Protein AF-A0A6G2BKM6-F1 (afdb_monomer_lite)

Structure (mmCIF, N/CA/C/O backbone):
data_AF-A0A6G2BKM6-F1
#
_entry.id   AF-A0A6G2BKM6-F1
#
loop_
_atom_site.group_PDB
_atom_site.id
_atom_site.type_symbol
_atom_site.label_atom_id
_atom_site.label_alt_id
_atom_site.label_comp_id
_atom_site.label_asym_id
_atom_site.label_entity_id
_atom_site.label_seq_id
_atom_site.pdbx_PDB_ins_code
_atom_site.Cartn_x
_atom_site.Cartn_y
_atom_site.Cartn_z
_atom_site.occupancy
_atom_site.B_iso_or_equiv
_atom_site.auth_seq_id
_atom_site.auth_comp_id
_atom_site.auth_asym_id
_atom_site.auth_atom_id
_atom_site.pdbx_PDB_model_num
ATOM 1 N N . MET A 1 1 ? 41.878 4.056 -10.210 1.00 43.06 1 MET A N 1
ATOM 2 C CA . MET A 1 1 ? 40.821 4.498 -9.277 1.00 43.06 1 MET A CA 1
ATOM 3 C C . MET A 1 1 ? 39.813 5.309 -10.070 1.00 43.06 1 M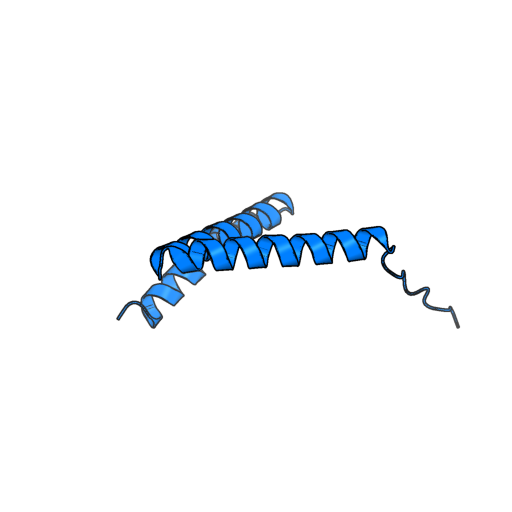ET A C 1
ATOM 5 O O . MET A 1 1 ? 40.201 6.333 -10.612 1.00 43.06 1 MET A O 1
ATOM 9 N N . GLN A 1 2 ? 38.587 4.812 -10.247 1.00 41.94 2 GLN A N 1
ATOM 10 C CA . GLN A 1 2 ? 37.542 5.549 -10.966 1.00 41.94 2 GLN A CA 1
ATOM 11 C C . GLN A 1 2 ? 36.717 6.374 -9.970 1.00 41.94 2 GLN A C 1
ATOM 13 O O . GLN A 1 2 ? 36.375 5.839 -8.914 1.00 41.94 2 GLN A O 1
ATOM 18 N N . PRO A 1 3 ? 36.402 7.648 -10.259 1.00 52.91 3 PRO A N 1
ATOM 19 C CA . PRO A 1 3 ? 35.505 8.420 -9.420 1.00 52.91 3 PRO A CA 1
ATOM 20 C C . PRO A 1 3 ? 34.069 7.947 -9.667 1.00 52.91 3 PRO A C 1
ATOM 22 O O . PRO A 1 3 ? 33.549 8.031 -10.777 1.00 52.91 3 PRO A O 1
ATOM 25 N N . THR A 1 4 ? 33.422 7.436 -8.625 1.00 53.66 4 THR A N 1
ATOM 26 C CA . THR A 1 4 ? 31.994 7.121 -8.621 1.00 53.66 4 THR A CA 1
ATOM 27 C C . THR A 1 4 ? 31.221 8.430 -8.785 1.00 53.66 4 THR A C 1
ATOM 29 O O . THR A 1 4 ? 31.063 9.187 -7.828 1.00 53.66 4 THR A O 1
ATOM 32 N N . THR A 1 5 ? 30.764 8.748 -9.997 1.00 51.81 5 THR A N 1
ATOM 33 C CA . THR A 1 5 ? 29.847 9.871 -10.216 1.00 51.81 5 THR A CA 1
ATOM 34 C C . THR A 1 5 ? 28.513 9.524 -9.567 1.00 51.81 5 THR A C 1
ATOM 36 O O . THR A 1 5 ? 27.668 8.839 -10.139 1.00 51.81 5 THR A O 1
ATOM 39 N N . GLN A 1 6 ? 28.344 9.972 -8.326 1.00 51.91 6 GLN A N 1
ATOM 40 C CA . GLN A 1 6 ? 27.074 9.982 -7.623 1.00 51.91 6 GLN A CA 1
ATOM 41 C C . GLN A 1 6 ? 26.113 10.853 -8.436 1.00 51.91 6 GLN A C 1
ATOM 43 O O . GLN A 1 6 ? 26.241 12.076 -8.464 1.00 51.91 6 GLN A O 1
ATOM 48 N N . ALA A 1 7 ? 25.190 10.217 -9.158 1.00 49.50 7 ALA A N 1
ATOM 49 C CA . ALA A 1 7 ? 24.135 10.903 -9.886 1.00 49.50 7 ALA A CA 1
ATOM 50 C C . ALA A 1 7 ? 23.234 11.618 -8.869 1.00 49.50 7 ALA A C 1
ATOM 52 O O . ALA A 1 7 ? 22.289 11.041 -8.331 1.00 49.50 7 ALA A O 1
ATOM 53 N N . ALA A 1 8 ? 23.565 12.871 -8.559 1.00 54.44 8 ALA A N 1
ATOM 54 C CA . ALA A 1 8 ? 22.714 13.749 -7.781 1.00 54.44 8 ALA A CA 1
ATOM 55 C C . ALA A 1 8 ? 21.370 13.851 -8.511 1.00 54.44 8 ALA A C 1
ATOM 57 O O . ALA A 1 8 ? 21.302 14.338 -9.643 1.00 54.44 8 ALA A O 1
ATOM 58 N N . ALA A 1 9 ? 20.305 13.337 -7.890 1.00 57.25 9 ALA A N 1
ATOM 59 C CA . ALA A 1 9 ? 18.956 13.439 -8.423 1.00 57.25 9 ALA A CA 1
ATOM 60 C C . ALA A 1 9 ? 18.684 14.904 -8.791 1.00 57.25 9 ALA A C 1
ATOM 62 O O . ALA A 1 9 ? 18.833 15.793 -7.952 1.00 57.25 9 ALA A O 1
ATOM 63 N N . SER A 1 10 ? 18.324 15.169 -10.052 1.00 65.94 10 SER A N 1
ATOM 64 C CA . SER A 1 10 ? 18.137 16.541 -10.520 1.00 65.94 10 SER A CA 1
ATOM 65 C C . SER A 1 10 ? 17.152 17.291 -9.609 1.00 65.94 10 SER A C 1
ATOM 67 O O . SER A 1 10 ? 16.176 16.687 -9.150 1.00 65.94 10 SER A O 1
ATOM 69 N N . PRO A 1 11 ? 17.313 18.610 -9.397 1.00 70.75 11 PRO A N 1
ATOM 70 C CA . PRO A 1 11 ? 16.457 19.396 -8.499 1.00 70.75 11 PRO A CA 1
ATOM 71 C C . PRO A 1 11 ? 14.952 19.232 -8.772 1.00 70.75 11 PRO A C 1
ATOM 73 O O . PRO A 1 11 ? 14.131 19.266 -7.859 1.00 70.75 11 PRO A O 1
ATOM 76 N N . ALA A 1 12 ? 14.577 18.992 -10.032 1.00 72.25 12 ALA A N 1
ATOM 77 C CA . ALA A 1 12 ? 13.204 18.699 -10.434 1.00 72.25 12 ALA A CA 1
ATOM 78 C C . ALA A 1 12 ? 12.690 17.326 -9.950 1.00 72.25 12 ALA A C 1
ATOM 80 O O . ALA A 1 12 ? 11.516 17.194 -9.610 1.00 72.25 12 ALA A O 1
ATOM 81 N N . ALA A 1 13 ? 13.540 16.297 -9.906 1.00 67.88 13 ALA A N 1
ATOM 82 C CA . ALA A 1 13 ? 13.178 14.972 -9.406 1.00 67.88 13 ALA A CA 1
ATOM 83 C C . ALA A 1 13 ? 12.941 14.998 -7.888 1.00 67.88 13 ALA A C 1
ATOM 85 O O . ALA A 1 13 ? 11.928 14.475 -7.427 1.00 67.88 13 ALA A O 1
ATOM 86 N N . ALA A 1 14 ? 13.798 15.706 -7.145 1.00 69.75 14 ALA A N 1
ATOM 87 C CA . ALA A 1 14 ? 13.643 15.911 -5.705 1.00 69.75 14 ALA A CA 1
ATOM 88 C C . ALA A 1 14 ? 12.341 16.660 -5.359 1.00 69.75 14 ALA A C 1
ATOM 90 O O . ALA A 1 14 ? 11.573 16.208 -4.512 1.00 69.75 14 ALA A O 1
ATOM 91 N N . ARG A 1 15 ? 12.017 17.745 -6.082 1.00 74.06 15 ARG A N 1
ATOM 92 C CA . ARG A 1 15 ? 10.752 18.487 -5.890 1.00 74.06 15 ARG A CA 1
ATOM 93 C C . ARG A 1 15 ? 9.507 17.649 -6.184 1.00 74.06 15 ARG A C 1
ATOM 95 O O . ARG A 1 15 ? 8.490 17.807 -5.517 1.00 74.06 15 ARG A O 1
ATOM 102 N N . ARG A 1 16 ? 9.555 16.759 -7.181 1.00 74.06 16 ARG A N 1
ATOM 103 C CA . ARG A 1 16 ? 8.426 15.862 -7.492 1.00 74.06 16 ARG A CA 1
ATOM 104 C C . ARG A 1 16 ? 8.173 14.851 -6.378 1.00 74.06 16 ARG A C 1
ATOM 106 O O . ARG A 1 16 ? 7.015 14.561 -6.089 1.00 74.06 16 ARG A O 1
ATOM 113 N N . GLU A 1 17 ? 9.233 14.335 -5.765 1.00 73.31 17 GLU A N 1
ATOM 114 C CA . GLU A 1 17 ? 9.137 13.412 -4.633 1.00 73.31 17 GLU A CA 1
ATOM 115 C C . GLU A 1 17 ? 8.600 14.120 -3.378 1.00 73.31 17 GLU A C 1
ATOM 117 O O . GLU A 1 17 ? 7.660 13.637 -2.750 1.00 73.31 17 GLU A O 1
ATOM 122 N N . GLU A 1 18 ? 9.115 15.316 -3.080 1.00 76.62 18 GLU A N 1
ATOM 123 C CA . GLU A 1 18 ? 8.612 16.208 -2.024 1.00 76.62 18 GLU A CA 1
ATOM 124 C C . GLU A 1 18 ? 7.109 16.490 -2.198 1.00 76.62 18 GLU A C 1
ATOM 126 O O . GLU A 1 18 ? 6.317 16.292 -1.276 1.00 76.62 18 GLU A O 1
ATOM 131 N N . ASN A 1 19 ? 6.689 16.886 -3.404 1.00 78.38 19 ASN A N 1
ATOM 132 C CA . ASN A 1 19 ? 5.283 17.153 -3.698 1.00 78.38 19 ASN A CA 1
ATOM 133 C C . ASN A 1 19 ? 4.427 15.891 -3.547 1.00 78.38 19 ASN A C 1
ATOM 135 O O . ASN A 1 19 ? 3.356 15.955 -2.944 1.00 78.38 19 ASN A O 1
ATOM 139 N N . ARG A 1 20 ? 4.898 14.729 -4.022 1.00 76.06 20 ARG A N 1
ATOM 140 C CA . ARG A 1 20 ? 4.191 13.453 -3.825 1.00 76.06 20 ARG A CA 1
ATOM 141 C C . ARG A 1 20 ? 3.986 13.146 -2.344 1.00 76.06 20 ARG A C 1
ATOM 143 O O . ARG A 1 20 ? 2.870 12.801 -1.958 1.00 76.06 20 ARG A O 1
ATOM 150 N N . ARG A 1 21 ? 5.012 13.337 -1.511 1.00 77.00 21 ARG A N 1
ATOM 151 C CA . ARG A 1 21 ? 4.919 13.147 -0.055 1.00 77.00 21 ARG A CA 1
ATOM 152 C C . ARG A 1 21 ? 3.915 14.101 0.585 1.00 77.00 21 ARG A C 1
ATOM 154 O O . ARG A 1 21 ? 3.077 13.655 1.363 1.00 77.00 21 ARG A O 1
ATOM 161 N N . ARG A 1 22 ? 3.937 15.386 0.217 1.00 78.00 22 ARG A N 1
ATOM 162 C CA . ARG A 1 22 ? 2.982 16.389 0.727 1.00 78.00 22 ARG A CA 1
ATOM 163 C C . ARG A 1 22 ? 1.540 16.067 0.344 1.00 78.00 22 ARG A C 1
ATOM 165 O O . ARG A 1 22 ? 0.660 16.103 1.198 1.00 78.00 22 ARG A O 1
ATOM 172 N N . HIS A 1 23 ? 1.292 15.702 -0.913 1.00 81.00 23 HIS A N 1
ATOM 173 C CA . HIS A 1 23 ? -0.046 15.318 -1.370 1.00 81.00 23 HIS A CA 1
ATOM 174 C C . HIS A 1 23 ? -0.542 14.031 -0.705 1.00 81.00 23 HIS A C 1
ATOM 176 O O . HIS A 1 23 ? -1.724 13.934 -0.372 1.00 81.00 23 HIS A O 1
ATOM 182 N N . LEU A 1 24 ? 0.348 13.062 -0.477 1.00 75.56 24 LEU A N 1
ATOM 183 C CA . LEU A 1 24 ? 0.020 11.850 0.266 1.00 75.56 24 LEU A CA 1
ATOM 184 C C . LEU A 1 24 ? -0.333 12.174 1.725 1.00 75.56 24 LEU A C 1
ATOM 186 O O . LEU A 1 24 ? -1.369 11.726 2.206 1.00 75.56 24 LEU A O 1
ATOM 190 N N . ALA A 1 25 ? 0.460 13.013 2.397 1.00 77.69 25 ALA A N 1
ATOM 191 C CA . ALA A 1 25 ? 0.189 13.453 3.764 1.00 77.69 25 ALA A CA 1
ATOM 192 C C . ALA A 1 25 ? -1.149 14.202 3.878 1.00 77.69 25 ALA A C 1
ATOM 194 O O . ALA A 1 25 ? -1.937 13.921 4.778 1.00 77.69 25 ALA A O 1
ATOM 195 N N . ALA A 1 26 ? -1.458 15.092 2.930 1.00 80.00 26 ALA A N 1
ATOM 196 C CA . ALA A 1 26 ? -2.737 15.798 2.886 1.00 80.00 26 ALA A CA 1
ATOM 197 C C . ALA A 1 26 ? -3.926 14.843 2.673 1.00 80.00 26 ALA A C 1
ATOM 199 O O . ALA A 1 26 ? -4.964 14.989 3.318 1.00 80.00 26 ALA A O 1
ATOM 200 N N . ARG A 1 27 ? -3.772 13.828 1.809 1.00 74.56 27 ARG A N 1
ATOM 201 C CA . ARG A 1 27 ? -4.788 12.784 1.605 1.00 74.56 27 ARG A CA 1
ATOM 202 C C . ARG A 1 27 ? -5.002 11.940 2.857 1.00 74.56 27 ARG A C 1
ATOM 204 O O . ARG A 1 27 ? -6.148 11.702 3.220 1.00 74.56 27 ARG A O 1
ATOM 211 N N . LEU A 1 28 ? -3.927 11.532 3.530 1.00 72.38 28 LEU A N 1
ATOM 212 C CA . LEU A 1 28 ? -4.005 10.783 4.784 1.00 72.38 28 LEU A CA 1
ATOM 213 C C . LEU A 1 28 ? -4.668 11.614 5.889 1.00 72.38 28 LEU A C 1
ATOM 215 O O . LEU A 1 28 ? -5.536 11.101 6.588 1.00 72.38 28 LEU A O 1
ATOM 219 N N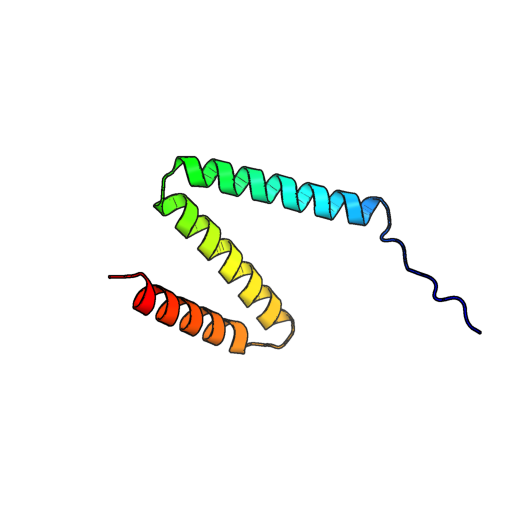 . ALA A 1 29 ? -4.347 12.906 5.993 1.00 73.88 29 ALA A N 1
ATOM 220 C CA . ALA A 1 29 ? -4.981 13.816 6.946 1.00 73.88 29 ALA A CA 1
ATOM 221 C C . ALA A 1 29 ? -6.483 14.004 6.667 1.00 73.88 29 ALA A C 1
ATOM 223 O O . ALA A 1 29 ? -7.296 13.942 7.587 1.00 73.88 29 ALA A O 1
ATOM 224 N N . ALA A 1 30 ? -6.875 14.176 5.400 1.00 72.12 30 ALA A N 1
ATOM 225 C CA . ALA A 1 30 ? -8.280 14.300 5.005 1.00 72.12 30 ALA A CA 1
ATOM 226 C C . ALA A 1 30 ? -9.077 13.004 5.238 1.00 72.12 30 ALA A C 1
ATOM 228 O O . ALA A 1 30 ? -10.244 13.045 5.620 1.00 72.12 30 ALA A O 1
ATOM 229 N N . GLN A 1 31 ? -8.451 11.845 5.034 1.00 71.12 31 GLN A N 1
ATOM 230 C CA . GLN A 1 31 ? -9.071 10.550 5.309 1.00 71.12 31 GLN A CA 1
ATOM 231 C C . GLN A 1 31 ? -9.126 10.249 6.812 1.00 71.12 31 GLN A C 1
ATOM 233 O O . GLN A 1 31 ? -10.110 9.681 7.276 1.00 71.12 31 GLN A O 1
ATOM 238 N N . GLY A 1 32 ? -8.148 10.714 7.595 1.00 68.00 32 GLY A N 1
ATOM 239 C CA . GLY A 1 32 ? -8.178 10.658 9.058 1.00 68.00 32 GLY A CA 1
ATOM 240 C C . GLY A 1 32 ? -9.381 11.386 9.666 1.00 68.00 32 GLY A C 1
ATOM 241 O O . GLY A 1 32 ? -9.947 10.914 10.648 1.00 68.00 32 GLY A O 1
ATOM 242 N N . GLN A 1 33 ? -9.855 12.467 9.034 1.00 75.56 33 GLN A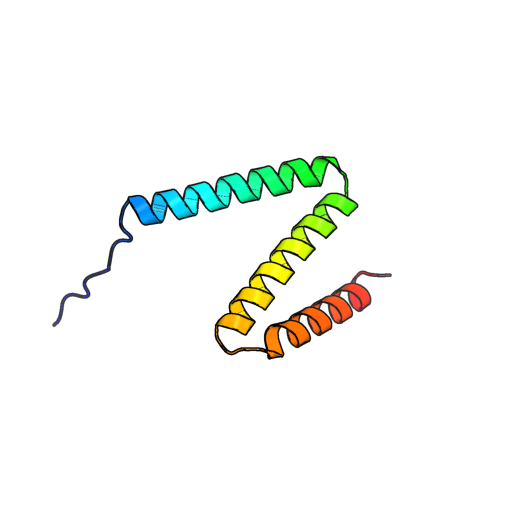 N 1
ATOM 243 C CA . GLN A 1 33 ? -11.079 13.169 9.455 1.00 75.56 33 GLN A CA 1
ATOM 244 C C . GLN A 1 33 ? -12.354 12.327 9.285 1.00 75.56 33 GLN A C 1
ATOM 246 O O . GLN A 1 33 ? -13.347 12.575 9.961 1.00 75.56 33 GLN A O 1
ATOM 251 N N . ARG A 1 34 ? -12.336 11.297 8.427 1.00 74.94 34 ARG A N 1
ATOM 252 C CA . ARG A 1 34 ? -13.439 10.328 8.273 1.00 74.94 34 ARG A CA 1
ATOM 253 C C . ARG A 1 34 ? -13.375 9.196 9.308 1.00 74.94 34 ARG A C 1
ATOM 255 O O . ARG A 1 34 ? -14.105 8.210 9.199 1.00 74.94 34 ARG A O 1
ATOM 262 N N . GLY A 1 35 ? -12.492 9.326 10.297 1.00 79.56 35 GLY A N 1
ATOM 263 C CA . GLY A 1 35 ? -12.282 8.353 11.355 1.00 79.56 35 GLY A CA 1
ATOM 264 C C . GLY A 1 35 ? -11.523 7.103 10.889 1.00 79.56 35 GLY A C 1
ATOM 265 O O . GLY A 1 35 ? -10.947 7.077 9.797 1.00 79.56 35 GLY A O 1
ATOM 266 N N . PRO A 1 36 ? -11.540 6.029 11.700 1.00 78.12 36 PRO A N 1
ATOM 267 C CA . PRO A 1 36 ? -10.762 4.810 11.455 1.00 78.12 36 PRO A CA 1
ATOM 268 C C . PRO A 1 36 ? -11.012 4.181 10.077 1.00 78.12 36 PRO A C 1
ATOM 270 O O . PRO A 1 36 ? -10.092 3.669 9.442 1.00 78.12 36 PRO A O 1
ATOM 273 N N . ARG A 1 37 ? -12.248 4.280 9.569 1.00 79.62 37 ARG A N 1
ATOM 274 C CA . ARG A 1 37 ? -12.624 3.775 8.238 1.00 79.62 37 ARG A CA 1
ATOM 275 C C . ARG A 1 37 ? -11.919 4.512 7.101 1.00 79.62 37 ARG A C 1
ATOM 277 O O . ARG A 1 37 ? -11.541 3.882 6.119 1.00 79.62 37 ARG A O 1
ATOM 284 N N . GLY A 1 38 ? -11.727 5.825 7.225 1.00 80.25 38 GLY A N 1
ATOM 285 C CA . GLY A 1 38 ? -11.014 6.604 6.214 1.00 80.25 38 GLY A CA 1
ATOM 286 C C . GLY A 1 38 ? -9.533 6.244 6.159 1.00 80.25 38 GLY A C 1
ATOM 287 O O . GLY A 1 38 ? -8.983 6.062 5.075 1.00 80.25 38 GLY A O 1
ATOM 288 N N . VAL A 1 39 ? -8.903 6.054 7.321 1.00 80.25 39 VAL A N 1
ATOM 289 C CA . VAL A 1 39 ? -7.503 5.605 7.407 1.00 80.25 39 VAL A CA 1
ATOM 290 C C . VAL A 1 39 ? -7.332 4.224 6.771 1.00 80.25 39 VAL A C 1
ATOM 292 O O . VAL A 1 39 ? -6.421 4.038 5.966 1.00 80.25 39 VAL A O 1
ATOM 295 N N . ALA A 1 40 ? -8.240 3.285 7.057 1.00 83.31 40 ALA A N 1
ATOM 296 C CA . ALA A 1 40 ? -8.223 1.953 6.455 1.00 83.31 40 ALA A CA 1
ATOM 297 C C . ALA A 1 40 ? -8.375 2.000 4.924 1.00 83.31 40 ALA A C 1
ATOM 299 O O . ALA A 1 40 ? -7.623 1.340 4.210 1.00 83.31 40 ALA A O 1
ATOM 300 N N . ALA A 1 41 ? -9.294 2.824 4.407 1.00 81.75 41 ALA A N 1
ATOM 301 C CA . ALA A 1 41 ? -9.473 3.005 2.967 1.00 81.75 41 ALA A CA 1
ATOM 302 C C . ALA A 1 41 ? -8.224 3.601 2.295 1.00 81.75 41 ALA A C 1
ATOM 304 O O . ALA A 1 41 ? -7.798 3.126 1.246 1.00 81.75 41 ALA A O 1
ATOM 305 N N . ALA A 1 42 ? -7.598 4.601 2.922 1.00 84.12 42 ALA A N 1
ATOM 306 C CA . ALA A 1 42 ? -6.379 5.215 2.402 1.00 84.12 42 ALA A CA 1
ATOM 307 C C . ALA A 1 42 ? -5.197 4.234 2.379 1.00 84.12 42 ALA A C 1
ATOM 309 O O . ALA A 1 42 ? -4.438 4.198 1.409 1.00 84.12 42 ALA A O 1
ATOM 310 N N . TRP A 1 43 ? -5.057 3.428 3.433 1.00 85.94 43 TRP A N 1
ATOM 311 C CA . TRP A 1 43 ? -4.047 2.377 3.500 1.00 85.94 43 TRP A CA 1
ATOM 312 C C . TRP A 1 43 ? -4.267 1.327 2.405 1.00 85.94 43 TRP A C 1
ATOM 314 O O . TRP A 1 43 ? -3.331 0.966 1.691 1.00 85.94 43 TRP A O 1
ATOM 324 N N . TRP A 1 44 ? -5.517 0.898 2.218 1.00 87.56 44 TRP A N 1
ATOM 325 C CA . TRP A 1 44 ? -5.888 -0.065 1.186 1.00 87.56 44 TRP A CA 1
ATOM 326 C C . TRP A 1 44 ? -5.582 0.440 -0.229 1.00 87.56 44 TRP A C 1
ATOM 328 O O . TRP A 1 44 ? -4.966 -0.280 -1.016 1.00 87.56 44 TRP A O 1
ATOM 338 N N . ASP A 1 45 ? -5.934 1.689 -0.542 1.00 89.25 45 ASP A N 1
ATOM 339 C CA . ASP A 1 45 ? -5.623 2.299 -1.840 1.00 89.25 45 ASP A CA 1
ATOM 340 C C . ASP A 1 45 ? -4.112 2.333 -2.105 1.00 89.25 45 ASP A C 1
ATOM 342 O O . ASP A 1 45 ? -3.660 2.076 -3.226 1.00 89.25 45 ASP A O 1
ATOM 3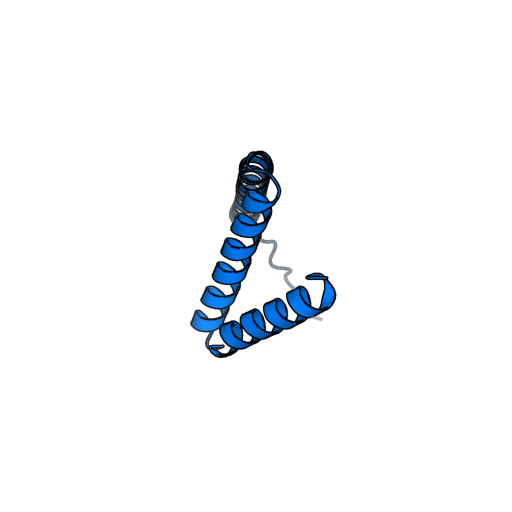46 N N . GLN A 1 46 ? -3.311 2.614 -1.075 1.00 88.06 46 GLN A N 1
ATOM 347 C CA . GLN A 1 46 ? -1.858 2.633 -1.197 1.00 88.06 46 GLN A CA 1
ATOM 348 C C . GLN A 1 46 ? -1.281 1.230 -1.420 1.00 88.06 46 GLN A C 1
ATOM 350 O O . GLN A 1 46 ? -0.449 1.052 -2.311 1.00 88.06 46 GLN A O 1
ATOM 355 N N . ALA A 1 47 ? -1.744 0.232 -0.667 1.00 90.62 47 ALA A N 1
ATOM 356 C CA . ALA A 1 47 ? -1.323 -1.157 -0.833 1.00 90.62 47 ALA A CA 1
ATOM 357 C C . ALA A 1 47 ? -1.659 -1.682 -2.240 1.00 90.62 47 ALA A C 1
ATOM 359 O O . ALA A 1 47 ? -0.813 -2.272 -2.915 1.00 90.62 47 ALA A O 1
ATOM 360 N N . ARG A 1 48 ? -2.860 -1.357 -2.733 1.00 92.44 48 ARG A N 1
ATOM 361 C CA . ARG A 1 48 ? -3.311 -1.673 -4.091 1.00 92.44 48 ARG A CA 1
ATOM 362 C C . ARG A 1 48 ? -2.430 -1.022 -5.162 1.00 92.44 48 ARG A C 1
ATOM 364 O O . ARG A 1 48 ? -2.077 -1.666 -6.147 1.00 92.44 48 ARG A O 1
ATOM 371 N N . ALA A 1 49 ? -2.053 0.245 -4.977 1.00 91.88 49 ALA A N 1
ATOM 372 C CA . ALA A 1 49 ? -1.173 0.948 -5.910 1.00 91.88 49 ALA A CA 1
ATOM 373 C C . ALA A 1 49 ? 0.222 0.306 -5.997 1.00 91.88 49 ALA A C 1
ATOM 375 O O . ALA A 1 49 ? 0.796 0.247 -7.086 1.00 91.88 49 ALA A O 1
ATOM 376 N N . VAL A 1 50 ? 0.749 -0.191 -4.873 1.00 90.25 50 VAL A N 1
ATOM 377 C CA . VAL A 1 50 ? 2.029 -0.912 -4.824 1.00 90.25 50 VAL A CA 1
ATOM 378 C C . VAL A 1 50 ? 1.923 -2.258 -5.539 1.00 90.25 50 VAL A C 1
ATOM 380 O O . VAL A 1 50 ? 2.740 -2.523 -6.418 1.00 90.25 50 VAL A O 1
ATOM 383 N N . ALA A 1 51 ? 0.903 -3.069 -5.241 1.00 91.56 51 ALA A N 1
ATOM 384 C CA . ALA A 1 51 ? 0.698 -4.358 -5.909 1.00 91.56 51 ALA A CA 1
ATOM 385 C C . ALA A 1 51 ? 0.557 -4.192 -7.433 1.00 91.56 51 ALA A C 1
ATOM 387 O O . ALA A 1 51 ? 1.266 -4.842 -8.197 1.00 91.56 51 ALA A O 1
ATOM 388 N N . ALA A 1 52 ? -0.243 -3.219 -7.883 1.00 92.31 52 ALA A N 1
ATOM 389 C CA . ALA A 1 52 ? -0.407 -2.917 -9.305 1.00 92.31 52 ALA A CA 1
ATOM 390 C C . ALA A 1 52 ? 0.884 -2.417 -9.982 1.00 92.31 52 ALA A C 1
ATOM 392 O O . ALA A 1 52 ? 1.051 -2.570 -11.192 1.00 92.31 52 ALA A O 1
ATOM 393 N N . ALA A 1 53 ? 1.779 -1.749 -9.247 1.00 91.88 53 ALA A N 1
ATOM 394 C CA . ALA A 1 53 ? 3.080 -1.341 -9.777 1.00 91.88 53 ALA A CA 1
ATOM 395 C C . ALA A 1 53 ? 4.028 -2.541 -9.925 1.00 91.88 53 ALA A C 1
ATOM 397 O O . ALA A 1 53 ? 4.743 -2.625 -10.922 1.00 91.88 53 ALA A O 1
ATOM 398 N N . GLN A 1 54 ? 3.996 -3.473 -8.971 1.00 92.12 54 GLN A N 1
ATOM 399 C CA . GLN A 1 54 ? 4.800 -4.696 -8.988 1.00 92.12 54 GLN A CA 1
ATOM 400 C C . GLN A 1 54 ? 4.337 -5.675 -10.073 1.00 92.12 54 GLN A C 1
ATOM 402 O O . GLN A 1 54 ? 5.170 -6.215 -10.797 1.00 92.12 54 GLN A O 1
ATOM 407 N N . GLU A 1 55 ? 3.025 -5.825 -10.265 1.00 92.56 55 GLU A N 1
ATOM 408 C CA . GLU A 1 55 ? 2.449 -6.595 -11.373 1.00 92.56 55 GLU A CA 1
ATOM 409 C C . GLU A 1 55 ? 2.957 -6.077 -12.726 1.00 92.56 55 GLU A C 1
ATOM 411 O O . GLU A 1 55 ? 3.489 -6.839 -13.531 1.00 92.56 55 GLU A O 1
ATOM 416 N N . ARG A 1 56 ? 2.901 -4.755 -12.942 1.00 92.56 56 ARG A N 1
ATOM 417 C CA . ARG A 1 56 ? 3.451 -4.107 -14.146 1.00 92.56 56 ARG A CA 1
ATOM 418 C C . ARG A 1 56 ? 4.963 -4.284 -14.303 1.00 92.56 56 ARG A C 1
ATOM 420 O O . ARG A 1 56 ? 5.462 -4.204 -15.421 1.00 92.56 56 ARG A O 1
ATOM 427 N N . ALA A 1 57 ? 5.684 -4.522 -13.210 1.00 92.50 57 ALA A N 1
ATOM 428 C CA . ALA A 1 57 ? 7.110 -4.833 -13.210 1.00 92.50 57 ALA A CA 1
ATOM 429 C C . ALA A 1 57 ? 7.408 -6.334 -13.421 1.00 92.50 57 ALA A C 1
ATOM 431 O O . ALA A 1 57 ? 8.566 -6.739 -13.326 1.00 92.50 57 ALA A O 1
ATOM 432 N N . GLY A 1 58 ? 6.390 -7.154 -13.713 1.00 93.69 58 GLY A N 1
ATOM 433 C CA . GLY A 1 58 ? 6.533 -8.584 -13.993 1.00 93.69 58 GLY A CA 1
ATOM 434 C C . GLY A 1 58 ? 6.433 -9.488 -12.764 1.00 93.69 58 GLY A C 1
ATOM 435 O O . GLY A 1 58 ? 6.854 -10.637 -12.846 1.00 93.69 58 GLY A O 1
ATOM 436 N N . ARG A 1 59 ? 5.895 -8.988 -11.642 1.00 91.81 59 ARG A N 1
ATOM 437 C CA . ARG A 1 59 ? 5.622 -9.769 -10.421 1.00 91.81 59 ARG A CA 1
ATOM 438 C C . ARG A 1 59 ? 4.117 -9.898 -10.170 1.00 91.81 59 ARG A C 1
ATOM 440 O O . ARG A 1 59 ? 3.580 -9.159 -9.338 1.00 91.81 59 ARG A O 1
ATOM 447 N N . PRO A 1 60 ? 3.405 -10.764 -10.910 1.00 88.62 60 PRO A N 1
ATOM 448 C CA . PRO A 1 60 ? 1.968 -10.965 -10.717 1.00 88.62 60 PRO A CA 1
ATOM 449 C C . PRO A 1 60 ? 1.616 -11.483 -9.310 1.00 88.62 60 PRO A C 1
ATOM 451 O O . PRO A 1 60 ? 0.545 -11.167 -8.797 1.00 88.62 60 PRO A O 1
ATOM 454 N N . GLU A 1 61 ? 2.535 -12.188 -8.640 1.00 93.44 61 GLU A N 1
ATOM 455 C CA . GLU A 1 61 ? 2.379 -12.713 -7.276 1.00 93.44 61 GLU A CA 1
ATOM 456 C C . GLU A 1 61 ? 2.244 -11.627 -6.192 1.00 93.44 61 GLU A C 1
ATOM 458 O O . GLU A 1 61 ? 1.851 -11.914 -5.063 1.00 93.44 61 GLU A O 1
ATOM 463 N N . ALA A 1 62 ? 2.508 -10.357 -6.521 1.00 91.88 62 ALA A N 1
ATOM 464 C CA . ALA A 1 62 ? 2.391 -9.247 -5.577 1.00 91.88 62 ALA A CA 1
ATOM 465 C C . ALA A 1 62 ? 0.967 -9.067 -5.018 1.00 91.88 62 ALA A C 1
ATOM 467 O O . ALA A 1 62 ? 0.797 -8.564 -3.904 1.00 91.88 62 ALA A O 1
ATOM 468 N N . TRP A 1 63 ? -0.058 -9.473 -5.773 1.00 92.06 63 TRP A N 1
ATOM 469 C CA . TRP A 1 63 ? -1.440 -9.484 -5.293 1.00 92.06 63 TRP A CA 1
ATOM 470 C C . TRP A 1 63 ? -1.696 -10.596 -4.275 1.00 92.06 63 TRP A C 1
ATOM 472 O O . TRP A 1 63 ? -2.361 -10.348 -3.267 1.00 92.06 63 TRP A O 1
ATOM 482 N N . ASP A 1 64 ? -1.126 -11.781 -4.496 1.00 94.94 64 ASP A N 1
ATOM 483 C CA . ASP A 1 64 ? -1.234 -12.912 -3.571 1.00 94.94 64 ASP A CA 1
ATOM 484 C C . ASP A 1 64 ? -0.520 -12.605 -2.251 1.00 94.94 64 ASP A C 1
ATOM 486 O O . ASP A 1 64 ? -1.045 -12.880 -1.171 1.00 94.94 64 ASP A O 1
ATOM 490 N N . ASP A 1 65 ? 0.647 -11.964 -2.318 1.00 93.62 65 ASP A N 1
ATOM 491 C CA . ASP A 1 65 ? 1.381 -11.520 -1.132 1.00 93.62 65 ASP A CA 1
ATOM 492 C C . ASP A 1 65 ? 0.604 -10.459 -0.343 1.00 93.62 65 ASP A C 1
ATOM 494 O O . ASP A 1 65 ? 0.565 -10.508 0.890 1.00 93.62 65 ASP A O 1
ATOM 498 N N . LEU A 1 66 ? -0.070 -9.532 -1.034 1.00 93.25 66 LEU A N 1
ATOM 499 C CA . LEU A 1 66 ? -0.957 -8.564 -0.388 1.00 93.25 66 LEU A CA 1
ATOM 500 C C . LEU A 1 66 ? -2.139 -9.260 0.306 1.00 93.25 66 LEU A C 1
ATOM 502 O O . LEU A 1 66 ? -2.470 -8.910 1.441 1.00 93.25 66 LEU A O 1
ATOM 506 N N . ALA A 1 67 ? -2.756 -10.250 -0.342 1.00 93.94 67 ALA A N 1
ATOM 507 C CA . ALA A 1 67 ? -3.855 -11.018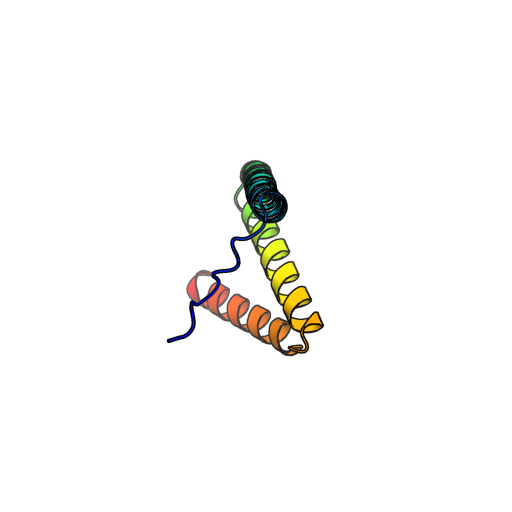 0.237 1.00 93.94 67 ALA A CA 1
ATOM 508 C C . ALA A 1 67 ? -3.409 -11.794 1.489 1.00 93.94 67 ALA A C 1
ATOM 510 O O . ALA A 1 67 ? -4.054 -11.688 2.533 1.00 93.94 67 ALA A O 1
ATOM 511 N N . ARG A 1 68 ? -2.262 -12.486 1.431 1.00 94.75 68 ARG A N 1
ATOM 512 C CA . ARG A 1 68 ? -1.678 -13.190 2.588 1.00 94.75 68 ARG A CA 1
ATOM 513 C C . ARG A 1 68 ? -1.328 -12.243 3.725 1.00 94.75 68 ARG A C 1
ATOM 515 O O . ARG A 1 68 ? -1.549 -12.560 4.891 1.00 94.75 68 ARG A O 1
ATOM 522 N N . PHE A 1 69 ? -0.768 -11.076 3.411 1.00 92.75 69 PHE A N 1
ATOM 523 C CA . PHE A 1 69 ? -0.467 -10.073 4.427 1.00 92.75 69 PHE A CA 1
ATOM 524 C C . PHE A 1 69 ? -1.739 -9.622 5.151 1.00 92.75 69 PHE A C 1
ATOM 526 O O . PHE A 1 69 ? -1.750 -9.558 6.380 1.00 92.75 69 PHE A O 1
ATOM 533 N N . LEU A 1 70 ? -2.807 -9.340 4.401 1.00 90.06 70 LEU A N 1
ATOM 534 C CA . LEU A 1 70 ? -4.098 -8.953 4.963 1.00 90.06 70 LEU A CA 1
ATOM 535 C C . LEU A 1 70 ? -4.705 -10.046 5.837 1.00 90.06 70 LEU A C 1
ATOM 537 O O . LEU A 1 70 ? -5.150 -9.755 6.943 1.00 90.06 70 LEU A O 1
ATOM 541 N N . GLU A 1 71 ? -4.688 -11.289 5.367 1.00 93.19 71 GLU A N 1
ATOM 542 C CA . GLU A 1 71 ? -5.160 -12.436 6.135 1.00 93.19 71 GLU A CA 1
ATOM 543 C C . GLU A 1 71 ? -4.408 -12.551 7.467 1.00 93.19 71 GLU A C 1
ATOM 545 O O . GLU A 1 71 ? -5.031 -12.555 8.528 1.00 93.19 71 GLU A O 1
ATOM 550 N N . ASN A 1 72 ? -3.073 -12.533 7.433 1.00 92.31 72 ASN A N 1
ATOM 551 C CA . ASN A 1 72 ? -2.236 -12.594 8.633 1.00 92.31 72 ASN A CA 1
ATOM 552 C C . ASN A 1 72 ? -2.479 -11.409 9.578 1.00 92.31 72 ASN A C 1
ATOM 554 O O . ASN A 1 72 ? -2.500 -11.564 10.801 1.00 92.31 72 ASN A O 1
ATOM 558 N N . TYR A 1 73 ? -2.663 -10.210 9.024 1.00 88.50 73 TYR A N 1
ATOM 559 C CA . TYR A 1 73 ? -2.958 -9.014 9.802 1.00 88.50 73 TYR A CA 1
ATOM 560 C C . TYR A 1 73 ? -4.313 -9.132 10.512 1.00 88.50 73 TYR A C 1
ATOM 562 O O . TYR A 1 73 ? -4.396 -8.896 11.717 1.00 88.50 73 TYR A O 1
ATOM 570 N N . CYS A 1 74 ? -5.356 -9.556 9.797 1.00 88.69 74 CYS A N 1
ATOM 571 C CA . CYS A 1 74 ? -6.683 -9.783 10.362 1.00 88.69 74 CYS A CA 1
ATOM 572 C C . CYS A 1 74 ? -6.688 -10.923 11.387 1.00 88.69 74 CYS A C 1
ATOM 574 O O . CYS A 1 74 ? -7.332 -10.791 12.420 1.00 88.69 74 CYS A O 1
ATOM 576 N N . GLN A 1 75 ? -5.941 -12.005 11.169 1.00 91.06 75 GLN A N 1
ATOM 577 C CA . GLN A 1 75 ? -5.800 -13.069 12.167 1.00 91.06 75 GLN A CA 1
ATOM 578 C C . GLN A 1 75 ? -5.134 -12.565 13.456 1.00 91.06 75 GLN A C 1
ATOM 580 O O . GLN A 1 75 ? -5.532 -12.953 14.551 1.00 91.06 75 GLN A O 1
ATOM 585 N N . ARG A 1 76 ? -4.133 -11.684 13.337 1.00 90.06 76 ARG A N 1
ATOM 586 C CA . ARG A 1 76 ? -3.369 -11.168 14.481 1.00 90.06 76 ARG A CA 1
ATOM 587 C C . ARG A 1 76 ? -4.079 -10.058 15.259 1.00 90.06 76 ARG A C 1
ATOM 589 O O . ARG A 1 76 ? -3.881 -9.965 16.466 1.00 90.06 76 ARG A O 1
ATOM 596 N N . TYR A 1 77 ? -4.835 -9.201 14.577 1.00 86.00 77 TYR A N 1
ATOM 597 C CA . TYR A 1 77 ? -5.407 -7.972 15.147 1.00 86.00 77 TYR A CA 1
ATOM 598 C C . TYR A 1 77 ? -6.933 -7.865 15.013 1.00 86.00 77 TYR A C 1
ATOM 600 O O . TYR A 1 77 ? -7.499 -6.839 15.3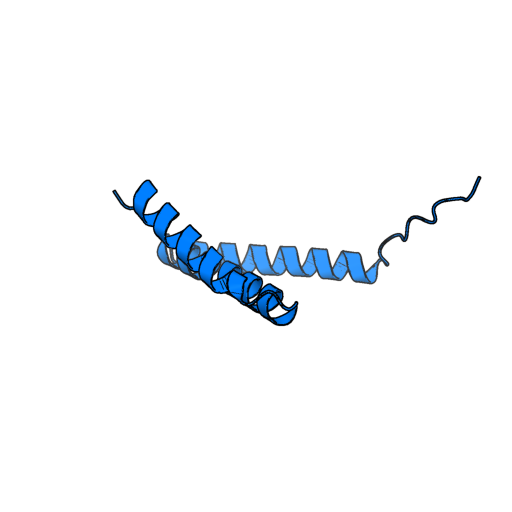73 1.00 86.00 77 TYR A O 1
ATOM 608 N N . GLY A 1 78 ? -7.599 -8.875 14.451 1.00 69.62 78 GLY A N 1
ATOM 609 C CA . GLY A 1 78 ? -9.058 -8.923 14.298 1.00 69.62 78 GLY A CA 1
ATOM 610 C C . GLY A 1 78 ? -9.809 -9.542 15.481 1.00 69.62 78 GLY A C 1
ATOM 611 O O . GLY A 1 78 ? -11.017 -9.739 15.364 1.00 69.62 78 GLY A O 1
ATOM 612 N N . GLN A 1 79 ? -9.102 -9.869 16.568 1.00 54.84 79 GLN A N 1
ATOM 613 C CA . GLN A 1 79 ? -9.655 -10.243 17.879 1.00 54.84 79 GLN A CA 1
ATOM 614 C C . GLN A 1 79 ? -9.832 -8.984 18.731 1.00 54.84 79 GLN A C 1
ATOM 616 O O . GLN A 1 79 ? -10.862 -8.887 19.430 1.00 54.84 79 GLN A O 1
#

Secondary structure (DSSP, 8-state):
----------HHHHHHHHHHHHHHHHHHHHHHTT-HHHHHHHHHHHHHHHHHHHHHTT-TTHHHHHHHHHHHHHHHH--

Radius of gyration: 17.81 Å; chains: 1; bounding box: 54×33×32 Å

pLDDT: mean 79.43, std 13.58, range [41.94, 94.94]

Foldseek 3Di:
DDDDPPPDDPPVRVVVVVVVVVVLVVQCVVLCVVPPVSNVVSVVVVLVVVQVVVVVVVCVCSVVVSVVVVVVCCVVPVD

Sequence (79 aa):
MQPTTQAAASPAAARREENRRRHLAARLAAQGQRGPRGVAAAWWDQARAVAAAQERAGRPEAWDDLARFLENYCQRYGQ

Organism: NCBI:txid2569853